Protein AF-S4NY23-F1 (afdb_monomer)

Mean predicted aligned error: 4.9 Å

InterPro domains:
  IPR052587 TELO2-interacting protein 1 homolog [PTHR18460] (3-83)
  IPR057567 TTI1, C-terminal TPR domain [PF24181] (3-84)

Structure (mmCIF, N/CA/C/O backbone):
data_AF-S4NY23-F1
#
_entry.id   AF-S4NY23-F1
#
loop_
_atom_site.group_PDB
_atom_site.id
_atom_site.type_symbol
_atom_site.label_atom_id
_atom_site.label_alt_id
_atom_site.label_comp_id
_atom_site.label_asym_id
_atom_site.label_entity_id
_atom_site.label_seq_id
_atom_site.pdbx_PDB_ins_code
_atom_site.Cartn_x
_atom_site.Cartn_y
_atom_site.Cartn_z
_atom_site.occupancy
_atom_site.B_iso_or_equiv
_atom_site.auth_seq_id
_atom_site.auth_comp_id
_atom_site.auth_asym_id
_atom_site.auth_atom_id
_atom_site.pdbx_PDB_model_num
ATOM 1 N N . ALA A 1 1 ? -29.751 -9.401 8.210 1.00 40.59 1 ALA A N 1
ATOM 2 C CA . ALA A 1 1 ? -28.349 -9.093 7.877 1.00 40.59 1 ALA A CA 1
ATOM 3 C C . ALA A 1 1 ? -27.755 -8.421 9.101 1.00 40.59 1 ALA A C 1
ATOM 5 O O . ALA A 1 1 ? -28.358 -7.465 9.568 1.00 40.59 1 ALA A O 1
ATOM 6 N N . ALA A 1 2 ? -26.706 -8.982 9.704 1.00 47.81 2 ALA A N 1
ATOM 7 C CA . ALA A 1 2 ? -26.071 -8.356 10.860 1.00 47.81 2 ALA A CA 1
ATOM 8 C C . ALA A 1 2 ? -25.357 -7.086 10.378 1.00 47.81 2 ALA A C 1
ATOM 10 O O . ALA A 1 2 ? -24.481 -7.163 9.521 1.00 47.81 2 ALA A O 1
ATOM 11 N N . GLU A 1 3 ? -25.805 -5.930 10.853 1.00 55.53 3 GLU A N 1
ATOM 12 C CA . GLU A 1 3 ? -25.221 -4.632 10.532 1.00 55.53 3 GLU A CA 1
ATOM 13 C C . GLU A 1 3 ? -23.856 -4.552 11.229 1.00 55.53 3 GLU A C 1
ATOM 15 O O . GLU A 1 3 ? -23.773 -4.629 12.456 1.00 55.53 3 GLU A O 1
ATOM 20 N N . SER A 1 4 ? -22.769 -4.519 10.452 1.00 66.06 4 SER A N 1
ATOM 21 C CA . SER A 1 4 ? -21.422 -4.387 11.007 1.00 66.06 4 SER A CA 1
ATOM 22 C C . SER A 1 4 ? -21.315 -3.057 11.759 1.00 66.06 4 SER A C 1
ATOM 24 O O . SER A 1 4 ? -21.835 -2.047 11.275 1.00 66.06 4 SER A O 1
ATOM 26 N N . PRO A 1 5 ? -20.659 -3.024 12.933 1.00 72.56 5 PRO A N 1
ATOM 27 C CA . PRO A 1 5 ? -20.485 -1.784 13.673 1.00 72.56 5 PRO A CA 1
ATOM 28 C C . PRO A 1 5 ? -19.792 -0.732 12.792 1.00 72.56 5 PRO A C 1
ATOM 30 O O . PRO A 1 5 ? -18.940 -1.081 11.970 1.00 72.56 5 PRO A O 1
ATOM 33 N N . PRO A 1 6 ? -20.149 0.556 12.933 1.00 82.00 6 PRO A N 1
ATOM 34 C CA . PRO A 1 6 ? -19.616 1.605 12.077 1.00 82.00 6 PRO A CA 1
ATOM 35 C C . PRO A 1 6 ? -18.092 1.694 12.200 1.00 82.00 6 PRO A C 1
ATOM 37 O O . PRO A 1 6 ? -17.550 1.814 13.300 1.00 82.00 6 PRO A O 1
ATOM 40 N N . THR A 1 7 ? -17.409 1.677 11.051 1.00 87.31 7 THR A N 1
ATOM 41 C CA . THR A 1 7 ? -15.947 1.726 10.954 1.00 87.31 7 THR A CA 1
ATOM 42 C C . THR A 1 7 ? -15.385 2.927 11.732 1.00 87.31 7 THR A C 1
ATOM 44 O O . THR A 1 7 ? -15.806 4.068 11.474 1.00 87.31 7 THR A O 1
ATOM 47 N N . PRO A 1 8 ? -14.418 2.728 12.652 1.00 94.31 8 PRO A N 1
ATOM 48 C CA . PRO A 1 8 ? -13.833 3.812 13.434 1.00 94.31 8 PRO A CA 1
ATOM 49 C C . PRO A 1 8 ? -13.239 4.923 12.567 1.00 94.31 8 PRO A C 1
ATOM 51 O O . PRO A 1 8 ? -12.759 4.698 11.456 1.00 94.31 8 PRO A O 1
ATOM 54 N N . GLN A 1 9 ? -13.235 6.155 13.079 1.00 94.19 9 GLN A N 1
ATOM 55 C CA . GLN A 1 9 ? -12.791 7.316 12.301 1.00 94.19 9 GLN A CA 1
ATOM 56 C C . GLN A 1 9 ? -11.343 7.197 11.815 1.00 94.19 9 GLN A C 1
ATOM 58 O O . GLN A 1 9 ? -11.071 7.536 10.665 1.00 94.19 9 GLN A O 1
ATOM 63 N N . HIS A 1 10 ? -10.434 6.709 12.661 1.00 94.50 10 HIS A N 1
ATOM 64 C CA . HIS A 1 10 ? -9.028 6.549 12.293 1.00 94.50 10 HIS A CA 1
ATOM 65 C C . HIS A 1 10 ? -8.863 5.578 11.115 1.00 94.50 10 HIS A C 1
ATOM 67 O O . HIS A 1 10 ? -8.120 5.886 10.191 1.00 94.50 10 HIS A O 1
ATOM 73 N N . ILE A 1 11 ? -9.641 4.490 11.071 1.00 96.12 11 ILE A N 1
ATOM 74 C CA . ILE A 1 11 ? -9.668 3.546 9.946 1.00 96.12 11 ILE A CA 1
ATOM 75 C C . ILE A 1 11 ? -10.144 4.227 8.669 1.00 96.12 11 ILE A C 1
ATOM 77 O O . ILE A 1 11 ? -9.480 4.132 7.641 1.00 96.12 11 ILE A O 1
ATOM 81 N N . ARG A 1 12 ? -11.240 4.994 8.723 1.00 94.81 12 ARG A N 1
ATOM 82 C CA . ARG A 1 12 ? -11.739 5.717 7.539 1.00 94.81 12 ARG A CA 1
ATOM 83 C C . ARG A 1 12 ? -10.704 6.699 6.983 1.00 94.81 12 ARG A C 1
ATOM 85 O O . ARG A 1 12 ? -10.569 6.824 5.768 1.00 94.81 12 ARG A O 1
ATOM 92 N N . VAL A 1 13 ? -9.977 7.388 7.865 1.00 95.94 13 VAL A N 1
ATOM 93 C CA . VAL A 1 13 ? -8.893 8.304 7.477 1.00 95.94 13 VAL A CA 1
ATOM 94 C C . VAL A 1 13 ? -7.731 7.532 6.854 1.00 95.94 13 VAL A C 1
ATOM 96 O O . VAL A 1 13 ? -7.279 7.910 5.773 1.00 95.94 13 VAL A O 1
ATOM 99 N N . THR A 1 14 ? -7.298 6.428 7.467 1.00 96.56 14 THR A N 1
ATOM 100 C CA . THR A 1 14 ? -6.254 5.554 6.914 1.00 96.56 14 THR A CA 1
ATOM 101 C C . THR A 1 14 ? -6.637 5.061 5.523 1.00 96.56 14 THR A C 1
ATOM 103 O O . THR A 1 14 ? -5.873 5.248 4.580 1.00 96.56 14 THR A O 1
ATOM 106 N N . VAL A 1 15 ? -7.848 4.528 5.348 1.00 96.31 15 VAL A N 1
ATOM 107 C CA . VAL A 1 15 ? -8.358 4.071 4.047 1.00 96.31 15 VAL A CA 1
ATOM 108 C C . VAL A 1 15 ? -8.343 5.202 3.019 1.00 96.31 15 VAL A C 1
ATOM 110 O O . VAL A 1 15 ? -7.914 4.991 1.885 1.00 96.31 15 VAL A O 1
ATOM 113 N N . ALA A 1 16 ? -8.771 6.412 3.389 1.00 96.06 16 ALA A N 1
ATOM 114 C CA . ALA A 1 16 ? -8.762 7.558 2.482 1.00 96.06 16 ALA A CA 1
ATOM 115 C C . ALA A 1 16 ? -7.339 7.936 2.028 1.00 96.06 16 ALA A C 1
ATOM 117 O O . ALA A 1 16 ? -7.123 8.192 0.839 1.00 96.06 16 ALA A O 1
ATOM 118 N N . ILE A 1 17 ? -6.369 7.926 2.949 1.00 96.44 17 ILE A N 1
ATOM 119 C CA . ILE A 1 17 ? -4.953 8.178 2.646 1.00 96.44 17 ILE A CA 1
ATOM 120 C C . ILE A 1 17 ? -4.415 7.084 1.722 1.00 96.44 17 ILE A C 1
ATOM 122 O O . ILE A 1 17 ? -3.900 7.386 0.645 1.00 96.44 17 ILE A O 1
ATOM 126 N N . LEU A 1 18 ? -4.588 5.815 2.097 1.00 96.25 18 LEU A N 1
ATOM 127 C CA . LEU A 1 18 ? -4.056 4.688 1.340 1.00 96.25 18 LEU A CA 1
ATOM 128 C C . LEU A 1 18 ? -4.652 4.612 -0.071 1.00 96.25 18 LEU A C 1
ATOM 130 O O . LEU A 1 18 ? -3.906 4.428 -1.031 1.00 96.25 18 LEU A O 1
ATOM 134 N N . LYS A 1 19 ? -5.962 4.855 -0.235 1.00 95.50 19 LYS A N 1
ATOM 135 C CA . LYS A 1 19 ? -6.613 4.921 -1.559 1.00 95.50 19 LYS A CA 1
ATOM 136 C C . LYS A 1 19 ? -5.976 5.985 -2.450 1.00 95.50 19 LYS A C 1
ATOM 138 O O . LYS A 1 19 ? -5.830 5.772 -3.652 1.00 95.50 19 LYS A O 1
ATOM 143 N N . ARG A 1 20 ? -5.575 7.126 -1.880 1.00 94.31 20 ARG A N 1
ATOM 144 C CA . ARG A 1 20 ? -4.849 8.168 -2.617 1.00 94.31 20 ARG A CA 1
ATOM 145 C C . ARG A 1 20 ? -3.459 7.666 -3.019 1.00 94.31 20 ARG A C 1
ATOM 147 O O . ARG A 1 20 ? -3.109 7.793 -4.190 1.00 94.31 20 ARG A O 1
ATOM 154 N N . CYS A 1 21 ? -2.723 7.068 -2.080 1.00 94.56 21 CYS A N 1
ATOM 155 C CA . CYS A 1 21 ? -1.368 6.541 -2.273 1.00 94.56 21 CYS A CA 1
ATOM 156 C C . CYS A 1 21 ? -1.283 5.455 -3.351 1.00 94.56 21 CYS A C 1
ATOM 158 O O . CYS A 1 21 ? -0.309 5.441 -4.097 1.00 94.56 21 CYS A O 1
ATOM 160 N N . VAL A 1 22 ? -2.303 4.603 -3.505 1.00 93.62 22 VAL A N 1
ATOM 161 C CA . VAL A 1 22 ? -2.320 3.567 -4.557 1.00 93.62 22 VAL A CA 1
ATOM 162 C C . VAL A 1 22 ? -2.102 4.158 -5.957 1.00 93.62 22 VAL A C 1
ATOM 164 O O . VAL A 1 22 ? -1.362 3.587 -6.758 1.00 93.62 22 VAL A O 1
ATOM 167 N N . ASN A 1 23 ? -2.651 5.344 -6.237 1.00 91.44 23 ASN A N 1
ATOM 168 C CA . ASN A 1 23 ? -2.475 6.008 -7.536 1.00 91.44 23 ASN A CA 1
ATOM 169 C C . ASN A 1 23 ? -1.018 6.407 -7.817 1.00 91.44 23 ASN A C 1
ATOM 171 O O . ASN A 1 23 ? -0.634 6.562 -8.972 1.00 91.44 23 ASN A O 1
ATOM 175 N N . PHE A 1 24 ? -0.202 6.557 -6.772 1.00 92.44 24 PHE A N 1
ATOM 176 C CA . PHE A 1 24 ? 1.211 6.908 -6.886 1.00 92.44 24 PHE A CA 1
ATOM 177 C C . PHE A 1 24 ? 2.123 5.684 -7.008 1.00 92.44 24 PHE A C 1
ATOM 179 O O . PHE A 1 24 ? 3.284 5.852 -7.373 1.00 92.44 24 PHE A O 1
ATOM 186 N N . ILE A 1 25 ? 1.618 4.456 -6.793 1.00 89.25 25 ILE A N 1
ATOM 187 C CA . ILE A 1 25 ? 2.393 3.233 -7.062 1.00 89.25 25 ILE A CA 1
ATOM 188 C C . ILE A 1 25 ? 2.823 3.229 -8.524 1.00 89.25 25 ILE A C 1
ATOM 190 O O . ILE A 1 25 ? 3.984 2.985 -8.798 1.00 89.25 25 ILE A O 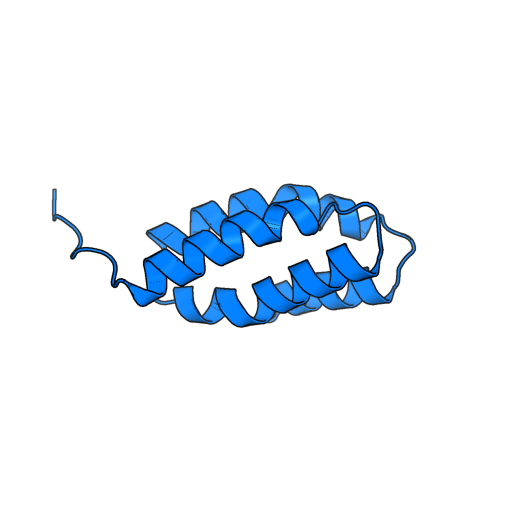1
ATOM 194 N N . GLY A 1 26 ? 1.917 3.551 -9.452 1.00 83.94 26 GLY A N 1
ATOM 195 C CA . GLY A 1 26 ? 2.193 3.670 -10.886 1.00 83.94 26 GLY A CA 1
ATOM 196 C C . GLY A 1 26 ? 2.899 4.967 -11.298 1.00 83.94 26 GLY A C 1
ATOM 197 O O . GLY A 1 26 ? 2.983 5.235 -12.492 1.00 83.94 26 GLY A O 1
ATOM 198 N N . GLY A 1 27 ? 3.376 5.770 -10.340 1.00 81.75 27 GLY A N 1
ATOM 199 C CA . GLY A 1 27 ? 3.886 7.121 -10.563 1.00 81.75 27 GLY A CA 1
ATOM 200 C C . GLY A 1 27 ? 5.038 7.207 -11.566 1.00 81.75 27 GLY A C 1
ATOM 201 O O . GLY A 1 27 ? 5.777 6.237 -11.792 1.00 81.75 27 GLY A O 1
ATOM 202 N N . SER A 1 28 ? 5.175 8.403 -12.142 1.00 77.56 28 SER A N 1
ATOM 203 C CA . SER A 1 28 ? 6.150 8.762 -13.178 1.00 77.56 28 SER A CA 1
ATOM 204 C C . SER A 1 28 ? 7.586 8.703 -12.667 1.00 77.56 28 SER A C 1
ATOM 206 O O . SER A 1 28 ? 8.505 8.415 -13.432 1.00 77.56 28 SER A O 1
ATOM 208 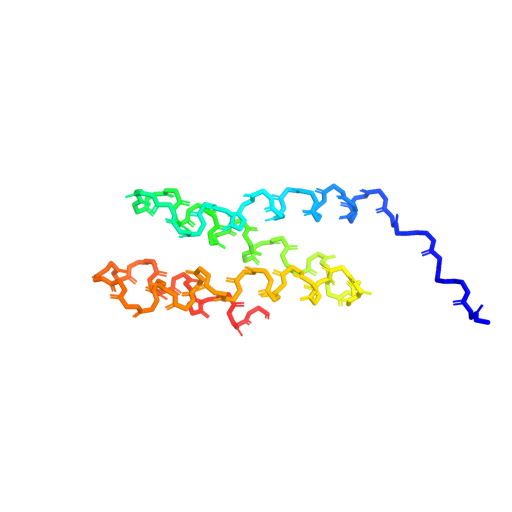N N . THR A 1 29 ? 7.786 8.979 -11.375 1.00 87.19 29 THR A N 1
ATOM 209 C CA . THR A 1 29 ? 9.109 8.972 -10.748 1.00 87.19 29 THR A CA 1
ATOM 210 C C . THR A 1 29 ? 9.292 7.793 -9.791 1.00 87.19 29 THR A C 1
ATOM 212 O O . THR A 1 29 ? 8.356 7.269 -9.172 1.00 87.19 29 THR A O 1
ATOM 215 N N . ARG A 1 30 ? 10.556 7.387 -9.635 1.00 89.25 30 ARG A N 1
ATOM 216 C CA . ARG A 1 30 ? 10.995 6.385 -8.654 1.00 89.25 30 ARG A CA 1
ATOM 217 C C . ARG A 1 30 ? 10.597 6.776 -7.227 1.00 89.25 30 ARG A C 1
ATOM 219 O O . ARG A 1 30 ? 10.198 5.919 -6.447 1.00 89.25 30 ARG A O 1
ATOM 226 N N . GLU A 1 31 ? 10.721 8.055 -6.885 1.00 90.81 31 GLU A N 1
ATOM 227 C CA . GLU A 1 31 ? 10.496 8.569 -5.530 1.00 90.81 31 GLU A CA 1
ATOM 228 C C . GLU A 1 31 ? 9.022 8.559 -5.146 1.00 90.81 31 GLU A C 1
ATOM 230 O O . GLU A 1 31 ? 8.697 8.100 -4.053 1.00 90.81 31 GLU A O 1
ATOM 235 N N . GLU A 1 32 ? 8.131 8.954 -6.059 1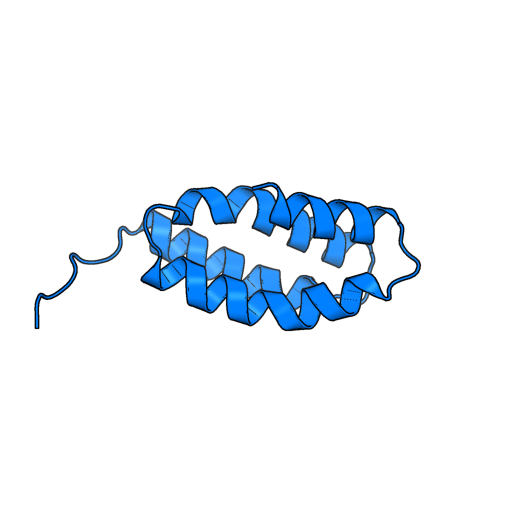.00 91.06 32 GLU A N 1
ATOM 236 C CA . GLU A 1 32 ? 6.683 8.833 -5.858 1.00 91.06 32 GLU A CA 1
ATOM 237 C C . GLU A 1 32 ? 6.277 7.375 -5.643 1.00 91.06 32 GLU A C 1
ATOM 239 O O . GLU A 1 32 ? 5.580 7.065 -4.677 1.00 91.06 32 GLU A O 1
ATOM 244 N N . SER A 1 33 ? 6.781 6.472 -6.493 1.00 91.12 33 SER A N 1
ATOM 245 C CA . SER A 1 33 ? 6.483 5.038 -6.397 1.00 91.12 33 SER A CA 1
ATOM 246 C C . SER A 1 33 ? 6.967 4.458 -5.063 1.00 91.12 33 SER A C 1
ATOM 248 O O . SER A 1 33 ? 6.229 3.754 -4.379 1.00 91.12 33 SER A O 1
ATOM 250 N N . LEU A 1 34 ? 8.199 4.781 -4.654 1.00 91.88 34 LEU A N 1
ATOM 251 C CA . LEU A 1 34 ? 8.766 4.322 -3.383 1.00 91.88 34 LEU A CA 1
ATOM 252 C C . LEU A 1 34 ? 8.022 4.879 -2.175 1.00 91.88 34 LEU A C 1
ATOM 254 O O . LEU A 1 34 ? 7.791 4.146 -1.215 1.00 91.88 34 LEU A O 1
ATOM 258 N N . MET A 1 35 ? 7.672 6.163 -2.200 1.00 93.50 35 MET A N 1
ATOM 259 C CA . MET A 1 35 ? 6.950 6.793 -1.102 1.00 93.50 35 MET A CA 1
ATOM 260 C C . MET A 1 35 ? 5.558 6.180 -0.961 1.00 93.50 35 MET A C 1
ATOM 262 O O . MET A 1 35 ? 5.178 5.804 0.143 1.00 93.50 35 MET A O 1
ATOM 266 N N . ALA A 1 36 ? 4.855 5.980 -2.077 1.00 93.88 36 ALA A N 1
ATOM 267 C CA . ALA A 1 36 ? 3.557 5.320 -2.108 1.00 93.88 36 ALA A CA 1
ATOM 268 C C . ALA A 1 36 ? 3.610 3.908 -1.520 1.00 93.88 36 ALA A C 1
ATOM 270 O O . ALA A 1 36 ? 2.827 3.585 -0.627 1.00 93.88 36 ALA A O 1
ATOM 271 N N . ILE A 1 37 ? 4.563 3.095 -1.985 1.00 92.56 37 ILE 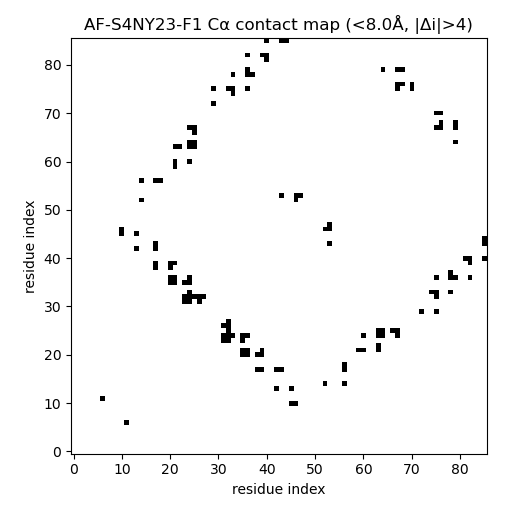A N 1
ATOM 272 C CA . ILE A 1 37 ? 4.758 1.725 -1.504 1.00 92.56 37 ILE A CA 1
ATOM 273 C C . ILE A 1 37 ? 5.052 1.728 -0.002 1.00 92.56 37 ILE A C 1
ATOM 275 O O . ILE A 1 37 ? 4.378 1.025 0.739 1.00 92.56 37 ILE A O 1
ATOM 279 N N . ARG A 1 38 ? 5.967 2.580 0.479 1.00 93.00 38 ARG A N 1
ATOM 280 C CA . ARG A 1 38 ? 6.277 2.685 1.916 1.00 93.00 38 ARG A CA 1
ATOM 281 C C . ARG A 1 38 ? 5.073 3.100 2.755 1.00 93.00 38 ARG A C 1
ATOM 283 O O . ARG A 1 38 ? 4.863 2.550 3.832 1.00 93.00 38 ARG A O 1
ATOM 290 N N . THR A 1 39 ? 4.288 4.068 2.285 1.00 94.56 39 THR A N 1
ATOM 291 C CA . THR A 1 39 ? 3.071 4.490 2.985 1.00 94.56 39 THR A CA 1
ATOM 292 C C . THR A 1 39 ? 2.064 3.346 3.073 1.00 94.56 39 THR A C 1
ATOM 294 O O . THR A 1 39 ? 1.455 3.162 4.123 1.00 94.56 39 THR A O 1
ATOM 297 N N . LEU A 1 40 ? 1.924 2.547 2.012 1.00 94.25 40 LEU A N 1
ATOM 298 C CA . LEU A 1 40 ? 1.069 1.360 2.018 1.00 94.25 40 LEU A CA 1
ATOM 299 C C . LEU A 1 40 ? 1.587 0.295 2.989 1.00 94.25 40 LEU A C 1
ATOM 301 O O . LEU A 1 40 ? 0.809 -0.170 3.813 1.00 94.25 40 LEU A O 1
ATOM 305 N N . THR A 1 41 ? 2.884 -0.017 2.975 1.00 92.50 41 THR A N 1
ATOM 306 C CA . THR A 1 41 ? 3.514 -0.967 3.912 1.00 92.50 41 THR A CA 1
ATOM 307 C C . THR A 1 41 ? 3.251 -0.597 5.376 1.00 92.50 41 THR A C 1
ATOM 309 O O . THR A 1 41 ? 3.019 -1.475 6.196 1.00 92.50 41 THR A O 1
ATOM 312 N N . LEU A 1 42 ? 3.251 0.697 5.713 1.00 92.56 42 LEU A N 1
ATOM 313 C CA . LEU A 1 42 ? 2.979 1.163 7.078 1.00 92.56 42 LEU A CA 1
ATOM 314 C C . LEU A 1 42 ? 1.485 1.235 7.417 1.00 92.56 42 LEU A C 1
ATOM 316 O O . LEU A 1 42 ? 1.114 1.057 8.574 1.00 92.56 42 LEU A O 1
ATOM 320 N N . GLY A 1 43 ? 0.628 1.550 6.443 1.00 93.19 43 GLY A N 1
ATOM 321 C CA . GLY A 1 43 ? -0.797 1.770 6.690 1.00 93.19 43 GLY A CA 1
ATOM 322 C C . GLY A 1 43 ? -1.667 0.519 6.577 1.00 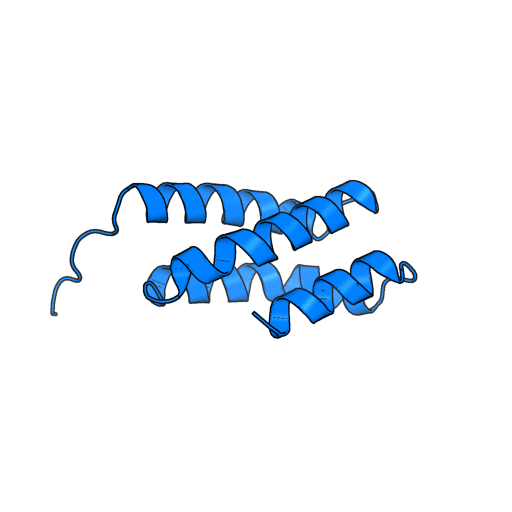93.19 43 GLY A C 1
ATOM 323 O O . GLY A 1 43 ? -2.704 0.464 7.231 1.00 93.19 43 GLY A O 1
ATOM 324 N N . LEU A 1 44 ? -1.270 -0.477 5.780 1.00 93.00 44 LEU A N 1
ATOM 325 C CA . LEU A 1 44 ? -2.005 -1.740 5.628 1.00 93.00 44 LEU A CA 1
ATOM 326 C C . LEU A 1 44 ? -2.186 -2.513 6.952 1.00 93.00 44 LEU A C 1
ATOM 328 O O . LEU A 1 44 ? -3.321 -2.915 7.202 1.00 93.00 44 LEU A O 1
ATOM 332 N N . PRO A 1 45 ? -1.173 -2.641 7.842 1.00 92.81 45 PRO A N 1
ATOM 333 C CA . PRO A 1 45 ? -1.337 -3.287 9.153 1.00 92.81 45 PRO A CA 1
ATOM 334 C C . PRO A 1 45 ? -2.451 -2.686 10.009 1.00 92.81 45 PRO A C 1
ATOM 336 O O . PRO A 1 45 ? -3.111 -3.374 10.773 1.00 92.81 45 PRO A O 1
ATOM 339 N N . ILE A 1 46 ? -2.698 -1.381 9.870 1.00 93.94 46 ILE A N 1
ATOM 340 C CA . ILE A 1 46 ? -3.740 -0.678 10.632 1.00 93.94 46 ILE A CA 1
ATOM 341 C C . ILE A 1 46 ? -5.138 -1.206 10.260 1.00 93.94 46 ILE A C 1
ATOM 343 O O . ILE A 1 46 ? -6.086 -1.057 11.029 1.00 93.94 46 ILE A O 1
ATOM 347 N N . LEU A 1 47 ? -5.277 -1.805 9.075 1.00 93.19 47 LEU A N 1
ATOM 348 C CA . LEU A 1 47 ? -6.525 -2.346 8.548 1.00 93.19 47 LEU A CA 1
ATOM 349 C C . LEU A 1 47 ? -6.653 -3.868 8.743 1.00 93.19 47 LEU A C 1
ATOM 351 O O . LEU A 1 47 ? -7.612 -4.433 8.225 1.00 93.19 47 LEU A O 1
ATOM 355 N N . GLU A 1 48 ? -5.737 -4.527 9.466 1.00 90.69 48 GLU A N 1
ATOM 356 C CA . GLU A 1 48 ? -5.709 -5.994 9.636 1.00 90.69 48 GLU A CA 1
ATOM 357 C C . GLU A 1 48 ? -7.041 -6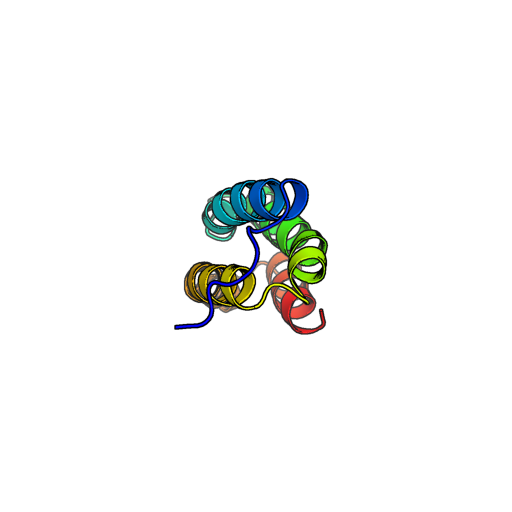.549 10.175 1.00 90.69 48 GLU A C 1
ATOM 359 O O . GLU A 1 48 ? -7.596 -7.493 9.620 1.00 90.69 48 GLU A O 1
ATOM 364 N N . GLU A 1 49 ? -7.623 -5.896 11.184 1.00 91.69 49 GLU A N 1
ATOM 365 C CA . GLU A 1 49 ? -8.922 -6.280 11.762 1.00 91.69 49 GLU A CA 1
ATOM 366 C C . GLU A 1 49 ? -10.138 -5.795 10.937 1.00 91.69 49 GLU A C 1
ATOM 368 O O . GLU A 1 49 ? -11.288 -6.061 11.291 1.00 91.69 49 GLU A O 1
ATOM 373 N N . TYR A 1 50 ? -9.912 -5.075 9.833 1.00 92.94 50 TYR A N 1
ATOM 374 C CA . TYR A 1 50 ? -10.940 -4.415 9.019 1.00 92.94 50 TYR A CA 1
ATOM 375 C C . TYR A 1 50 ? -10.928 -4.942 7.580 1.00 92.94 50 TYR A C 1
ATOM 377 O O . TYR A 1 50 ? -10.805 -4.181 6.618 1.00 92.94 50 TYR A O 1
ATOM 385 N N . GLU A 1 51 ? -11.101 -6.255 7.424 1.00 89.56 51 GLU A N 1
ATOM 386 C CA . GLU A 1 51 ? -11.013 -6.965 6.139 1.00 89.56 51 GLU A CA 1
ATOM 387 C C . GLU A 1 51 ? -11.891 -6.349 5.028 1.00 89.56 51 GLU A C 1
ATOM 389 O O . GLU A 1 51 ? -11.454 -6.213 3.884 1.00 89.56 51 GLU A O 1
ATOM 394 N N . ASN A 1 52 ? -13.094 -5.876 5.377 1.00 91.56 52 ASN A N 1
ATOM 395 C CA . ASN A 1 52 ? -14.015 -5.207 4.447 1.00 91.56 52 ASN A CA 1
ATOM 396 C C . ASN A 1 52 ? -13.453 -3.907 3.839 1.00 91.56 52 ASN A C 1
ATOM 398 O O . ASN A 1 52 ? -13.901 -3.483 2.775 1.00 91.56 52 ASN A O 1
ATOM 402 N N . GLU A 1 53 ? -12.486 -3.271 4.500 1.00 92.38 53 GLU A N 1
ATOM 403 C CA . GLU A 1 53 ? -11.782 -2.084 4.006 1.00 92.38 53 GLU A CA 1
ATOM 404 C C . GLU A 1 53 ? -10.432 -2.446 3.370 1.00 92.38 53 GLU A C 1
ATOM 406 O O . GLU A 1 53 ? -10.025 -1.837 2.374 1.00 92.38 53 GLU A O 1
ATOM 411 N N . LEU A 1 54 ? -9.752 -3.455 3.923 1.00 92.69 54 LEU A N 1
ATOM 412 C CA . LEU A 1 54 ? -8.451 -3.937 3.465 1.00 92.69 54 LEU A CA 1
ATOM 413 C C . LEU A 1 54 ? -8.530 -4.596 2.081 1.00 92.69 54 LEU A C 1
ATOM 415 O O . LEU A 1 54 ? -7.764 -4.229 1.189 1.00 92.69 54 LEU A O 1
ATOM 419 N N . LEU A 1 55 ? -9.459 -5.536 1.868 1.00 92.31 55 LEU A N 1
ATOM 420 C CA . LEU A 1 55 ? -9.547 -6.305 0.619 1.00 92.31 55 LEU A CA 1
ATOM 421 C C . LEU A 1 55 ? -9.775 -5.425 -0.622 1.00 92.31 55 LEU A C 1
ATOM 423 O O . LEU A 1 55 ? -9.043 -5.591 -1.604 1.00 92.31 55 LEU A O 1
ATOM 427 N N . PRO A 1 56 ? -10.713 -4.453 -0.621 1.00 93.56 56 PRO A N 1
ATOM 428 C CA . PRO A 1 56 ? -10.865 -3.541 -1.753 1.00 93.56 56 PRO A CA 1
ATOM 429 C C . PRO A 1 56 ? -9.596 -2.734 -2.034 1.00 93.56 56 PRO A C 1
ATOM 431 O O . PRO A 1 56 ? -9.276 -2.464 -3.192 1.00 93.56 56 PRO A O 1
ATOM 434 N N . LEU A 1 57 ? -8.866 -2.349 -0.985 1.00 93.69 57 LEU A N 1
ATOM 435 C CA . LEU A 1 57 ? -7.626 -1.598 -1.123 1.00 93.69 57 LEU A CA 1
ATOM 436 C C . LEU A 1 57 ? -6.508 -2.461 -1.720 1.00 93.69 57 LEU A C 1
ATOM 438 O O . LEU A 1 57 ? -5.816 -2.011 -2.633 1.00 93.69 57 LEU A O 1
ATOM 442 N N . ALA A 1 58 ? -6.372 -3.704 -1.257 1.00 91.19 58 ALA A N 1
ATOM 443 C CA . ALA A 1 58 ? -5.422 -4.669 -1.799 1.00 91.19 58 ALA A CA 1
ATOM 444 C C . ALA A 1 58 ? -5.712 -4.954 -3.280 1.00 91.19 58 ALA A C 1
ATOM 446 O O . ALA A 1 58 ? -4.804 -4.929 -4.113 1.00 91.19 58 ALA A O 1
ATOM 447 N N . HIS A 1 59 ? -6.989 -5.130 -3.633 1.00 91.62 59 HIS A N 1
ATOM 448 C CA . HIS A 1 59 ? -7.391 -5.351 -5.017 1.00 91.62 59 HIS A CA 1
ATOM 449 C C . HIS A 1 59 ? -7.081 -4.142 -5.912 1.00 91.62 59 HIS A C 1
ATOM 451 O O . HIS A 1 59 ? -6.558 -4.312 -7.014 1.00 91.62 59 HIS A O 1
ATOM 457 N N . LEU A 1 60 ? -7.332 -2.924 -5.419 1.00 92.25 60 LEU A N 1
ATOM 458 C CA . LEU A 1 60 ? -6.995 -1.686 -6.124 1.00 92.25 60 LEU A CA 1
ATOM 459 C C . LEU A 1 60 ? -5.477 -1.527 -6.316 1.00 92.25 60 LEU A C 1
ATOM 461 O O . LEU A 1 60 ? -5.032 -1.082 -7.373 1.00 92.2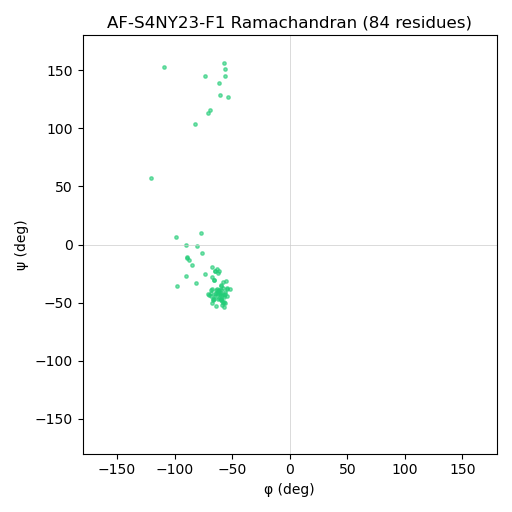5 60 LEU A O 1
ATOM 465 N N . ALA A 1 61 ? -4.681 -1.894 -5.309 1.00 92.00 61 ALA A N 1
ATOM 466 C CA . ALA A 1 61 ? -3.224 -1.799 -5.345 1.00 92.00 61 ALA A CA 1
ATOM 467 C C . ALA A 1 61 ? -2.568 -2.858 -6.243 1.00 92.00 61 ALA A C 1
ATOM 469 O O . ALA A 1 61 ? -1.478 -2.621 -6.763 1.00 92.00 61 ALA A O 1
ATOM 470 N N . TRP A 1 62 ? -3.223 -4.002 -6.454 1.00 91.31 62 TRP A N 1
ATOM 471 C CA . TRP A 1 62 ? -2.644 -5.145 -7.156 1.00 91.31 62 TRP A CA 1
ATOM 472 C C . TRP A 1 62 ? -2.160 -4.809 -8.570 1.00 91.31 62 TRP A C 1
ATOM 474 O O . TRP A 1 62 ? -0.998 -5.034 -8.893 1.00 91.31 62 TRP A O 1
ATOM 484 N N . ALA A 1 63 ? -3.021 -4.231 -9.411 1.00 90.88 63 ALA A N 1
ATOM 485 C CA . ALA A 1 63 ? -2.675 -3.935 -10.802 1.00 90.88 63 ALA A CA 1
ATOM 486 C C . ALA A 1 63 ? -1.447 -3.005 -10.952 1.00 90.88 63 ALA A C 1
ATOM 488 O O . ALA A 1 63 ? -0.506 -3.382 -11.659 1.00 90.88 63 ALA A O 1
ATOM 489 N N . PRO A 1 64 ? -1.382 -1.827 -10.293 1.00 90.88 64 PRO A N 1
ATOM 490 C CA . PRO A 1 64 ? -0.202 -0.970 -10.386 1.00 90.88 64 PRO A CA 1
ATOM 491 C C . PRO A 1 64 ? 1.037 -1.580 -9.714 1.00 90.88 64 PRO A C 1
ATOM 493 O O . PRO A 1 64 ? 2.151 -1.311 -10.163 1.00 90.88 64 PRO A O 1
ATOM 496 N N . LEU A 1 65 ? 0.876 -2.424 -8.689 1.00 89.69 65 LEU A N 1
ATOM 497 C CA . LEU A 1 65 ? 1.991 -3.137 -8.062 1.00 89.69 65 LEU A CA 1
ATOM 498 C C . LEU A 1 65 ? 2.590 -4.192 -9.005 1.00 89.69 65 LEU A C 1
ATOM 500 O O . LEU A 1 65 ? 3.807 -4.236 -9.179 1.00 89.69 65 LEU A O 1
ATOM 504 N N . VAL A 1 66 ? 1.742 -4.974 -9.686 1.00 89.06 66 VAL A N 1
ATOM 505 C CA . VAL A 1 66 ? 2.154 -5.933 -10.727 1.00 89.06 66 VAL A CA 1
ATOM 506 C C . VAL A 1 66 ? 2.945 -5.241 -11.833 1.00 89.06 66 VAL A C 1
ATOM 508 O O . VAL A 1 66 ? 4.009 -5.719 -12.224 1.00 89.06 66 VAL A O 1
ATOM 511 N N . ALA A 1 67 ? 2.495 -4.065 -12.269 1.00 87.50 67 ALA A N 1
ATOM 512 C CA . ALA A 1 67 ? 3.211 -3.265 -13.261 1.00 87.50 67 ALA A CA 1
ATOM 513 C C . ALA A 1 67 ? 4.600 -2.785 -12.786 1.00 87.50 67 ALA A C 1
ATOM 515 O O . ALA A 1 67 ? 5.459 -2.472 -13.611 1.00 87.50 67 ALA A O 1
ATOM 516 N N . LYS A 1 68 ? 4.865 -2.728 -11.473 1.00 84.88 68 LYS A N 1
ATOM 517 C CA . LYS A 1 68 ? 6.197 -2.391 -10.945 1.00 84.88 68 LYS A CA 1
ATOM 518 C C . LYS A 1 68 ? 7.139 -3.586 -10.846 1.00 84.88 68 LYS A C 1
ATOM 520 O O . LYS A 1 68 ? 8.346 -3.362 -10.847 1.00 84.88 68 LYS A O 1
ATOM 525 N N . PHE A 1 69 ? 6.645 -4.825 -10.872 1.00 82.62 69 PHE A N 1
ATOM 526 C CA . PHE A 1 69 ? 7.516 -6.006 -10.963 1.00 82.62 69 PHE A CA 1
ATOM 527 C C . PHE A 1 69 ? 8.250 -6.111 -12.306 1.00 82.62 69 PHE A C 1
ATOM 529 O O . PHE A 1 69 ? 9.286 -6.762 -12.386 1.00 82.62 69 PHE A O 1
ATOM 536 N N . THR A 1 70 ? 7.766 -5.425 -13.344 1.00 81.69 70 THR A N 1
ATOM 537 C CA . THR A 1 70 ? 8.459 -5.304 -14.636 1.00 81.69 70 THR A CA 1
ATOM 538 C C . THR A 1 70 ? 9.396 -4.094 -14.714 1.00 81.69 70 THR A C 1
ATOM 540 O O . THR A 1 70 ? 10.012 -3.864 -15.751 1.00 81.69 70 THR A O 1
ATOM 543 N N . SER A 1 71 ? 9.491 -3.287 -13.651 1.00 75.88 71 SER A N 1
ATOM 544 C CA . SER A 1 71 ? 10.369 -2.114 -13.601 1.00 75.88 71 SER A CA 1
ATOM 545 C C . SER A 1 71 ? 11.838 -2.521 -13.463 1.00 75.88 71 SER A C 1
ATOM 547 O O . SER A 1 71 ? 12.165 -3.457 -12.737 1.00 75.88 71 SER A O 1
ATOM 549 N N . THR A 1 72 ? 12.744 -1.765 -14.086 1.00 76.44 72 THR A N 1
ATOM 550 C CA . THR A 1 72 ? 14.199 -1.940 -13.936 1.00 76.44 72 THR A CA 1
ATOM 551 C C . THR A 1 72 ? 14.744 -1.396 -12.615 1.00 76.44 72 THR A C 1
ATOM 553 O O . THR A 1 72 ? 15.915 -1.604 -12.322 1.00 76.44 72 THR A O 1
ATOM 556 N N . GLU A 1 73 ? 13.921 -0.701 -11.821 1.00 86.62 73 GLU A N 1
ATOM 557 C CA . GLU A 1 73 ? 14.318 -0.039 -10.573 1.00 86.62 73 GLU A CA 1
ATOM 558 C C . GLU A 1 73 ? 14.348 -1.015 -9.377 1.00 86.62 73 GLU A C 1
ATOM 560 O O . GLU A 1 73 ? 13.291 -1.309 -8.800 1.00 86.62 73 GL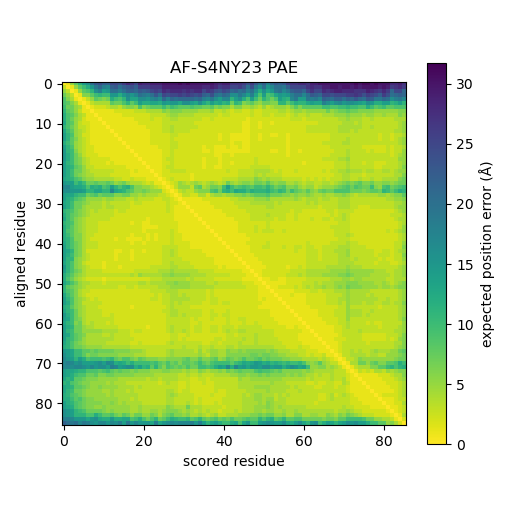U A O 1
ATOM 565 N N . PRO A 1 74 ? 15.529 -1.469 -8.904 1.00 87.94 74 PRO A N 1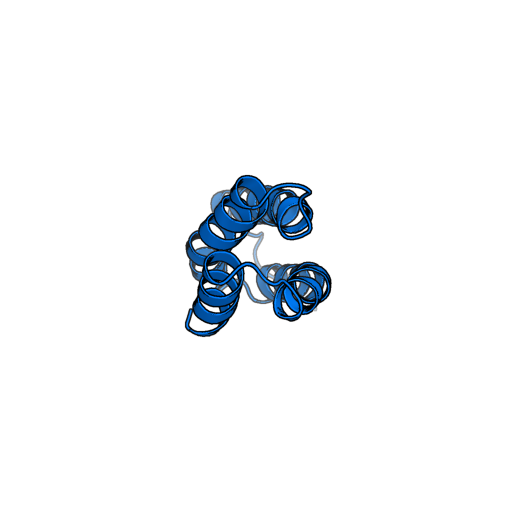
ATOM 566 C CA . PRO A 1 74 ? 15.614 -2.531 -7.897 1.00 87.94 74 PRO A CA 1
ATOM 567 C C . PRO A 1 74 ? 15.033 -2.121 -6.540 1.00 87.94 74 PRO A C 1
ATOM 569 O O . PRO A 1 74 ? 14.504 -2.948 -5.800 1.00 87.94 74 PRO A O 1
ATOM 572 N N . SER A 1 75 ? 15.101 -0.831 -6.197 1.00 88.38 75 SER A N 1
ATOM 573 C CA . SER A 1 75 ? 14.544 -0.318 -4.941 1.00 88.38 75 SER A CA 1
ATOM 574 C C . SER A 1 75 ? 13.019 -0.396 -4.915 1.00 88.38 75 SER A C 1
ATOM 576 O O . SER A 1 75 ? 12.445 -0.701 -3.871 1.00 88.38 75 SER A O 1
ATOM 578 N N . VAL A 1 76 ? 12.367 -0.122 -6.051 1.00 88.25 76 VAL A N 1
ATOM 579 C CA . VAL A 1 76 ? 10.904 -0.208 -6.181 1.00 88.25 76 VAL A CA 1
ATOM 580 C C . VAL A 1 76 ? 10.477 -1.668 -6.096 1.00 88.25 76 VAL A C 1
ATOM 582 O O . VAL A 1 76 ? 9.534 -1.981 -5.377 1.00 88.25 76 VAL A O 1
ATOM 585 N N . LEU A 1 77 ? 11.227 -2.557 -6.753 1.00 89.06 77 LEU A N 1
ATOM 586 C CA . LEU A 1 77 ? 11.007 -3.999 -6.698 1.00 89.06 77 LEU A CA 1
ATOM 587 C C . LEU A 1 77 ? 11.103 -4.537 -5.262 1.00 89.06 77 LEU A C 1
ATOM 589 O O . LEU A 1 77 ? 10.205 -5.236 -4.802 1.00 89.06 77 LEU A O 1
ATOM 593 N N . LYS A 1 78 ? 12.159 -4.158 -4.529 1.00 89.38 78 LYS A N 1
ATOM 594 C CA . LYS A 1 78 ? 12.324 -4.513 -3.112 1.00 89.38 78 LYS A CA 1
ATOM 595 C C . LYS A 1 78 ? 11.136 -4.044 -2.274 1.00 89.38 78 LYS A C 1
ATOM 597 O O . LYS A 1 78 ? 10.582 -4.842 -1.530 1.00 89.38 78 LYS A O 1
ATOM 602 N N . GLY A 1 79 ? 10.732 -2.780 -2.415 1.00 87.69 79 GLY A N 1
ATOM 603 C CA . GLY A 1 79 ? 9.584 -2.248 -1.678 1.00 87.69 79 GLY A CA 1
ATOM 604 C C . GLY A 1 79 ? 8.279 -2.976 -2.014 1.00 87.69 79 GLY A C 1
ATOM 605 O O . GLY A 1 79 ? 7.475 -3.242 -1.127 1.00 87.69 79 GLY A O 1
ATOM 606 N N . ALA A 1 80 ? 8.074 -3.335 -3.284 1.00 86.94 80 ALA A N 1
ATOM 607 C CA . ALA A 1 80 ? 6.899 -4.091 -3.704 1.00 86.94 80 ALA A CA 1
ATOM 608 C C . ALA A 1 80 ? 6.852 -5.485 -3.060 1.00 86.94 80 ALA A C 1
ATOM 610 O O . ALA A 1 80 ? 5.780 -5.930 -2.663 1.00 86.94 80 ALA A O 1
ATOM 611 N N . PHE A 1 81 ? 8.001 -6.151 -2.906 1.00 87.56 81 PHE A N 1
ATOM 612 C CA . PHE A 1 81 ? 8.087 -7.413 -2.168 1.00 87.56 81 PHE A CA 1
ATOM 613 C C . PHE A 1 81 ? 7.850 -7.245 -0.665 1.00 87.56 81 PHE A C 1
ATOM 615 O O . PHE A 1 81 ? 7.173 -8.078 -0.073 1.00 87.56 81 PHE A O 1
ATOM 622 N N . GLU A 1 82 ? 8.360 -6.175 -0.050 1.00 86.00 82 GLU A N 1
ATOM 623 C CA . GLU A 1 82 ? 8.143 -5.900 1.379 1.00 86.00 82 GLU A CA 1
ATOM 624 C C . GLU A 1 82 ? 6.660 -5.789 1.732 1.00 86.00 82 GLU A C 1
ATOM 626 O O . GLU A 1 82 ? 6.267 -6.216 2.809 1.00 86.00 82 GLU A O 1
ATOM 631 N N . LEU A 1 83 ? 5.829 -5.292 0.815 1.00 85.38 83 LEU A N 1
ATOM 632 C CA . LEU A 1 83 ? 4.383 -5.190 1.010 1.00 85.38 83 LEU A CA 1
ATOM 633 C C . LEU A 1 83 ? 3.687 -6.552 1.199 1.00 85.38 83 LEU A C 1
ATOM 635 O O . LEU A 1 83 ? 2.634 -6.590 1.820 1.00 85.38 83 LEU A O 1
ATOM 639 N N . PHE A 1 84 ? 4.266 -7.654 0.706 1.00 79.69 84 PHE A N 1
ATOM 640 C CA . PHE A 1 84 ? 3.734 -9.017 0.886 1.00 79.69 84 PHE A CA 1
ATOM 641 C C . PHE A 1 84 ? 4.200 -9.710 2.167 1.00 79.69 84 PHE A C 1
ATOM 643 O O . PHE A 1 84 ? 3.699 -10.782 2.492 1.00 79.69 84 PHE A O 1
ATOM 650 N N . VAL A 1 85 ? 5.210 -9.157 2.838 1.00 72.56 85 VAL A N 1
ATOM 651 C CA . VAL A 1 85 ? 5.755 -9.713 4.088 1.00 72.56 85 VAL A CA 1
ATOM 652 C C . VAL A 1 85 ? 5.011 -9.156 5.307 1.00 72.56 85 VAL A C 1
ATOM 654 O O . VAL A 1 85 ? 5.194 -9.653 6.416 1.00 72.56 85 VAL A O 1
ATOM 657 N N . VAL A 1 86 ? 4.199 -8.122 5.084 1.00 59.53 86 VAL A N 1
ATOM 658 C CA . VAL A 1 86 ? 3.338 -7.481 6.075 1.00 59.53 86 VAL A CA 1
ATOM 659 C C . VAL A 1 86 ? 2.099 -8.318 6.344 1.00 59.53 86 VAL A C 1
ATOM 661 O O . VAL A 1 86 ? 1.481 -8.774 5.356 1.00 59.53 86 VAL A O 1
#

Radius of gyration: 13.63 Å; Cα contacts (8 Å, |Δi|>4): 73; chains: 1; bounding box: 44×19×28 Å

Secondary structure (DSSP, 8-state):
---PPPPPHHHHHHHHHHHHHHHHHT-SSHHHHHHHHHHHHHHGGGGTT-HHHHHHHHHHHHHHHHHHHT-S-HHHHHHHHHTTT-

Foldseek 3Di:
DPDPPDDDPVLVVLLVVLLVLLVQCLPPDPVSVLVSLVSLLVSLVVCPVPCVSNVVSCVSNVPSLVVCCPPPDVSSVVSSVSSVVD

Organism: NCBI:txid116150

Solvent-accessible surface area (backbone atoms only — not comparable to full-atom values): 4966 Å² total; per-residue (Å²): 129,88,79,73,77,80,79,52,66,68,55,57,50,49,52,56,52,46,62,57,33,44,66,27,41,62,36,97,44,72,64,48,20,42,51,22,41,51,52,40,54,66,52,52,68,76,30,65,93,38,53,90,62,37,52,63,50,52,60,64,34,44,63,40,49,57,62,41,70,76,49,89,52,66,68,50,38,53,47,61,53,52,49,70,77,102

Sequence (86 aa):
AAESPPTPQHIRVTVAILKRCVNFIGGSTREESLMAIRTLTLGLPILEEYENELLPLAHLAWAPLVAKFTSTEPSVLKGAFELFVV

Nearest PDB structures (foldseek):
  5yvi-assembly1_A  TM=8.597E-01  e=2.384E+00  Homo sapiens
  7lcy-assembly3_C  TM=7.082E-01  e=1.805E+00  Drosophila melanogaster
  6ifk-assembly1_D  TM=3.590E-01  e=1.909E+00  Streptococcus thermophilus ND03

pLDDT: mean 87.86, std 10.15, range [40.59, 96.56]